Protein AF-A0A2V9KPF5-F1 (afdb_monomer)

Radius of gyration: 24.23 Å; Cα contacts (8 Å, |Δi|>4): 204; chains: 1; bounding box: 80×61×38 Å

Sequence (164 aa):
MKRPKRDPVREYRIHNEAIVDANGPEEQVMGWYYYLDDKIRFPFQAQCIAANVVSPLKKGETVEVQPMAPEDACSADVLVMIRWQSRTMAVLLSQLAGVNVDESTAEAIADWHYWVAQGHSLTHRRVRTLITQACRKLTDKPGIVQAQRARRGENAVPSGELHR

Secondary structure (DSSP, 8-state):
-PPPPP-HHHHHHIIIIISTT--SHHHHHHHHHHHHHHHS-SSEEEEE-S--TT--PPTT-EEEEEEEPPGGG-SSS-EEEEEETTEEEEEEGGGEEEES--HHHHHHHHHHHHHHHHT-SHHHHHHHHHHHHHHHHHHT-HHHHHHHHHHTT-----------

Solvent-accessible surface area (backbone atoms only — not comparable to full-atom values): 9444 Å² total; per-residue (Å²): 130,81,62,70,80,87,50,70,68,58,52,50,47,42,48,72,61,24,32,56,90,43,88,45,72,61,46,32,39,51,27,42,47,54,40,42,60,73,45,42,70,70,68,40,44,26,32,25,75,44,67,45,97,90,40,94,59,48,60,72,43,72,40,46,34,44,59,68,36,62,68,85,77,30,64,50,52,62,36,27,24,27,58,52,94,96,41,77,48,71,38,59,49,82,29,50,40,76,48,94,60,55,71,56,31,50,49,48,54,50,51,50,44,49,44,46,51,71,53,70,38,47,70,59,44,55,56,52,51,52,51,50,51,49,52,49,57,55,58,67,33,70,73,51,49,51,54,52,42,61,74,67,61,76,80,70,74,85,80,73,89,88,90,132

Foldseek 3Di:
DPQDDDDVVLVVCCDVQQQDPPPDLQSSLVSLLVSLQVQADPFFKKAFCDDDPVDPDDHGDIWTWGGWDDPVVSRQATWTWTCDPNDIDIDGLLRIATDPGDPSNNSSSVSSVNCVSNVSGRVSVVVVVVVVVVVVVVCPDPVNVVVVCVVVVVPDDPDDDDDD

Structure (mmCIF, N/CA/C/O backbone):
data_AF-A0A2V9KPF5-F1
#
_entry.id   AF-A0A2V9KPF5-F1
#
loop_
_atom_site.group_PDB
_atom_site.id
_atom_site.type_symbol
_atom_site.label_atom_id
_atom_site.label_alt_id
_atom_site.label_comp_id
_atom_site.label_asym_id
_atom_site.label_entity_id
_atom_site.label_seq_id
_atom_site.pdbx_PDB_ins_code
_atom_site.Cartn_x
_atom_site.Cartn_y
_atom_site.Cartn_z
_atom_site.occupancy
_atom_site.B_iso_or_equiv
_atom_site.auth_seq_id
_atom_site.auth_comp_id
_atom_site.auth_asym_id
_atom_site.auth_atom_id
_atom_site.pdbx_PDB_model_num
ATOM 1 N N . MET A 1 1 ? 6.202 -17.574 -0.623 1.00 56.47 1 MET A N 1
ATOM 2 C CA . MET A 1 1 ? 5.327 -17.825 -1.790 1.00 56.47 1 MET A CA 1
ATOM 3 C C . MET A 1 1 ? 6.166 -17.830 -3.059 1.00 56.47 1 MET A C 1
ATOM 5 O O . MET A 1 1 ? 7.216 -17.194 -3.075 1.00 56.47 1 MET A O 1
ATOM 9 N N . LYS A 1 2 ? 5.757 -18.581 -4.089 1.00 73.25 2 LYS A N 1
ATOM 10 C CA . LYS A 1 2 ? 6.415 -18.553 -5.404 1.00 73.25 2 LYS A CA 1
ATOM 11 C C . LYS A 1 2 ? 6.152 -17.186 -6.040 1.00 73.25 2 LYS A C 1
ATOM 13 O O . LYS A 1 2 ? 5.018 -16.719 -5.986 1.00 73.25 2 LYS A O 1
ATOM 18 N N . ARG A 1 3 ? 7.184 -16.552 -6.605 1.00 83.44 3 ARG A N 1
ATOM 19 C CA . ARG A 1 3 ? 7.017 -15.275 -7.315 1.00 83.44 3 ARG A CA 1
ATOM 20 C C . ARG A 1 3 ? 6.014 -15.454 -8.460 1.00 83.44 3 ARG A C 1
ATOM 22 O O . ARG A 1 3 ? 6.135 -16.452 -9.184 1.00 83.44 3 ARG A O 1
ATOM 29 N N . PRO A 1 4 ? 5.043 -14.542 -8.620 1.00 87.62 4 PRO A N 1
ATOM 30 C CA . PRO A 1 4 ? 4.128 -14.600 -9.746 1.00 87.62 4 PRO A CA 1
ATOM 31 C C . PRO A 1 4 ? 4.895 -14.413 -11.062 1.00 87.62 4 PRO A C 1
ATOM 33 O O . PRO A 1 4 ? 5.996 -13.853 -11.092 1.00 87.62 4 PRO A O 1
ATOM 36 N N . LYS A 1 5 ? 4.323 -14.919 -12.161 1.00 91.88 5 LYS A N 1
ATOM 37 C CA . LYS A 1 5 ? 4.849 -14.631 -13.501 1.00 91.88 5 LYS A CA 1
ATOM 38 C C . LYS A 1 5 ? 4.776 -13.124 -13.745 1.00 91.88 5 LYS A C 1
ATOM 40 O O . LYS A 1 5 ? 3.886 -12.464 -13.216 1.00 91.88 5 LYS A O 1
ATOM 45 N N . ARG A 1 6 ? 5.718 -12.607 -14.534 1.00 92.31 6 ARG A N 1
ATOM 46 C CA . ARG A 1 6 ? 5.719 -11.191 -14.890 1.00 92.31 6 ARG A CA 1
ATOM 47 C C . ARG A 1 6 ? 4.508 -10.855 -15.745 1.00 92.31 6 ARG A C 1
ATOM 49 O O . ARG A 1 6 ? 4.217 -11.586 -16.691 1.00 92.31 6 ARG A O 1
ATOM 56 N N . ASP A 1 7 ? 3.846 -9.763 -15.396 1.00 93.88 7 ASP A N 1
ATOM 57 C CA . ASP A 1 7 ? 2.715 -9.209 -16.131 1.00 93.88 7 ASP A CA 1
ATOM 58 C C . ASP A 1 7 ? 3.182 -7.918 -16.823 1.00 93.88 7 ASP A C 1
ATOM 60 O O . ASP A 1 7 ? 3.422 -6.925 -16.137 1.00 93.88 7 ASP A O 1
ATOM 64 N N . PRO A 1 8 ? 3.364 -7.914 -18.157 1.00 94.69 8 PRO A N 1
ATOM 65 C CA . PRO A 1 8 ? 3.944 -6.773 -18.858 1.00 94.69 8 PRO A CA 1
ATOM 66 C C . PRO A 1 8 ? 3.090 -5.505 -18.745 1.00 94.69 8 PRO A C 1
ATOM 68 O O . PRO A 1 8 ? 3.651 -4.414 -18.762 1.00 94.69 8 PRO A O 1
ATOM 71 N N . VAL A 1 9 ? 1.766 -5.631 -18.596 1.00 95.12 9 VAL A N 1
ATOM 72 C CA . VAL A 1 9 ? 0.867 -4.475 -18.459 1.00 95.12 9 VAL A CA 1
ATOM 73 C C . VAL A 1 9 ? 1.085 -3.808 -17.104 1.00 95.12 9 VAL A C 1
ATOM 75 O O . VAL A 1 9 ? 1.262 -2.593 -17.032 1.00 95.12 9 VAL A O 1
ATOM 78 N N . ARG A 1 10 ? 1.156 -4.609 -16.034 1.00 95.50 10 ARG A N 1
ATOM 79 C CA . ARG A 1 10 ? 1.439 -4.100 -14.683 1.00 95.50 10 ARG A CA 1
ATOM 80 C C . ARG A 1 10 ? 2.841 -3.530 -14.571 1.00 95.50 10 ARG A C 1
ATOM 82 O O . ARG A 1 10 ? 3.006 -2.462 -14.006 1.00 95.50 10 ARG A O 1
ATOM 89 N N . GLU A 1 11 ? 3.841 -4.218 -15.113 1.00 95.00 11 GLU A N 1
ATOM 90 C CA . GLU A 1 11 ? 5.232 -3.746 -15.093 1.00 95.00 11 GLU A CA 1
ATOM 91 C C . GLU A 1 11 ? 5.369 -2.405 -15.822 1.00 95.00 11 GLU A C 1
ATOM 93 O O . GLU A 1 11 ? 6.018 -1.495 -15.310 1.00 95.00 11 GLU A O 1
ATOM 98 N N . TYR A 1 12 ? 4.714 -2.255 -16.980 1.00 95.31 12 TYR A N 1
ATOM 99 C CA . TYR A 1 12 ? 4.688 -0.990 -17.708 1.00 95.31 12 TYR A CA 1
ATOM 100 C C . TYR A 1 12 ? 4.037 0.120 -16.881 1.00 95.31 12 TYR A C 1
ATOM 102 O O . TYR A 1 12 ? 4.629 1.186 -16.729 1.00 95.31 12 TYR A O 1
ATOM 110 N N . ARG A 1 13 ? 2.854 -0.130 -16.309 1.00 96.56 13 ARG A N 1
ATOM 111 C CA . ARG A 1 13 ? 2.157 0.857 -15.480 1.00 96.56 13 ARG A CA 1
ATOM 112 C C . ARG A 1 13 ? 2.966 1.239 -14.243 1.00 96.56 13 ARG A C 1
ATOM 114 O O . ARG A 1 13 ? 3.177 2.415 -13.992 1.00 96.56 13 ARG A O 1
ATOM 121 N N . ILE A 1 14 ? 3.492 0.262 -13.509 1.00 95.31 14 ILE A N 1
ATOM 122 C CA . ILE A 1 14 ? 4.323 0.508 -12.325 1.00 95.31 14 ILE A CA 1
ATOM 123 C C . ILE A 1 14 ? 5.537 1.361 -12.698 1.00 95.31 14 ILE A C 1
ATOM 125 O O . ILE A 1 14 ? 5.821 2.341 -12.018 1.00 95.31 14 ILE A O 1
ATOM 129 N N . HIS A 1 15 ? 6.235 1.033 -13.786 1.00 94.38 15 HIS A N 1
ATOM 130 C CA . HIS A 1 15 ? 7.433 1.767 -14.186 1.00 94.38 15 HIS A CA 1
ATOM 131 C C . HIS A 1 15 ? 7.148 3.211 -14.621 1.00 94.38 15 HIS A C 1
ATOM 133 O O . HIS A 1 15 ? 7.924 4.099 -14.288 1.00 94.38 15 HIS A O 1
ATOM 139 N N . ASN A 1 16 ? 6.044 3.436 -15.340 1.00 94.94 16 ASN A N 1
ATOM 140 C CA . ASN A 1 16 ? 5.713 4.739 -15.925 1.00 94.94 16 ASN A CA 1
ATOM 141 C C . ASN A 1 16 ? 4.749 5.586 -15.083 1.00 94.94 16 ASN A C 1
ATOM 143 O O . ASN A 1 16 ? 4.530 6.742 -15.427 1.00 94.94 16 ASN A O 1
ATOM 147 N N . GLU A 1 17 ? 4.182 5.043 -14.004 1.00 95.69 17 GLU A N 1
ATOM 148 C CA . GLU A 1 17 ? 3.282 5.785 -13.109 1.00 95.69 17 GLU A CA 1
ATOM 149 C C . GLU A 1 17 ? 3.736 5.736 -11.645 1.00 95.69 17 GLU A C 1
ATOM 151 O O . GLU A 1 17 ? 3.730 6.765 -10.980 1.00 95.69 17 GLU A O 1
ATOM 156 N N . ALA A 1 18 ? 4.153 4.573 -11.129 1.00 94.31 18 ALA A N 1
ATOM 157 C CA . ALA A 1 18 ? 4.431 4.411 -9.699 1.00 94.31 18 ALA A CA 1
ATOM 158 C C . ALA A 1 18 ? 5.887 4.684 -9.300 1.00 94.31 18 ALA A C 1
ATOM 160 O O . ALA A 1 18 ? 6.139 5.143 -8.197 1.00 94.31 18 ALA A O 1
ATOM 161 N N . ILE A 1 19 ? 6.865 4.384 -10.154 1.00 93.81 19 ILE A N 1
ATOM 162 C CA . ILE A 1 19 ? 8.297 4.556 -9.835 1.00 93.81 19 ILE A CA 1
ATOM 163 C C . ILE A 1 19 ? 9.034 5.369 -10.903 1.00 93.81 19 ILE A C 1
ATOM 165 O O . ILE A 1 19 ? 10.199 5.096 -11.206 1.00 93.81 19 ILE A O 1
ATOM 169 N N . VAL A 1 20 ? 8.335 6.346 -11.483 1.00 92.12 20 VAL A N 1
ATOM 170 C CA . VAL A 1 20 ? 8.873 7.243 -12.512 1.00 92.12 20 VAL A CA 1
ATOM 171 C C . VAL A 1 20 ? 10.123 7.932 -11.982 1.00 92.12 20 VAL A C 1
ATOM 173 O O . VAL A 1 20 ? 10.110 8.478 -10.882 1.00 92.12 20 VAL A O 1
ATOM 176 N N . ASP A 1 21 ? 11.210 7.851 -12.748 1.00 89.75 21 ASP A N 1
ATOM 177 C CA . ASP A 1 21 ? 12.506 8.474 -12.453 1.00 89.75 21 ASP A CA 1
ATOM 178 C C . ASP A 1 21 ? 13.147 8.099 -11.100 1.00 89.75 21 ASP A C 1
ATOM 180 O O . ASP A 1 21 ? 14.106 8.737 -10.667 1.00 89.75 21 ASP A O 1
ATOM 184 N N . ALA A 1 22 ? 12.682 7.028 -10.446 1.00 90.44 22 ALA A N 1
ATOM 185 C CA . ALA A 1 22 ? 13.241 6.580 -9.176 1.00 90.44 22 ALA A CA 1
ATOM 186 C C . ALA A 1 22 ? 14.615 5.902 -9.361 1.00 90.44 22 ALA A C 1
ATOM 188 O O . ALA A 1 22 ? 14.730 4.788 -9.882 1.00 90.44 22 ALA A O 1
ATOM 189 N N . ASN A 1 23 ? 15.665 6.537 -8.845 1.00 87.56 23 ASN A N 1
ATOM 190 C CA . ASN A 1 23 ? 17.069 6.131 -8.943 1.00 87.56 23 ASN A CA 1
ATOM 191 C C . ASN A 1 23 ? 17.491 5.126 -7.862 1.00 87.56 23 ASN A C 1
ATOM 193 O O . ASN A 1 23 ? 18.567 4.527 -7.941 1.00 87.56 23 ASN A O 1
ATOM 197 N N . GLY A 1 24 ? 16.658 4.909 -6.842 1.00 86.44 24 GLY A N 1
ATOM 198 C CA . GLY A 1 24 ? 16.989 4.032 -5.727 1.00 86.44 24 GLY A CA 1
ATOM 199 C C . GLY A 1 24 ? 15.778 3.535 -4.942 1.00 86.44 24 GLY A C 1
ATOM 200 O O . GLY A 1 24 ? 14.652 3.953 -5.192 1.00 86.44 24 GLY A O 1
ATOM 201 N N . PRO A 1 25 ? 15.984 2.617 -3.982 1.00 84.5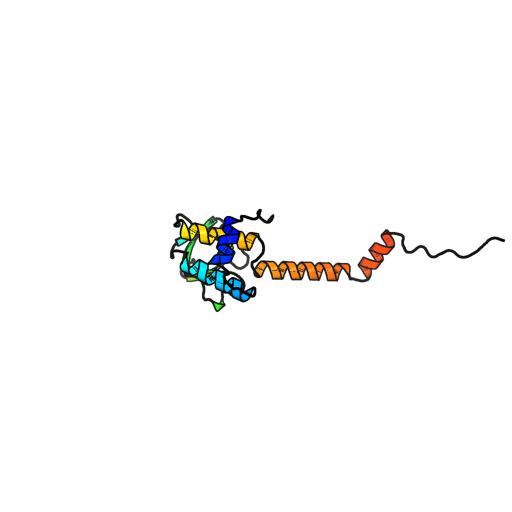6 25 PRO A N 1
ATOM 202 C CA . PRO A 1 25 ? 14.887 2.030 -3.220 1.00 84.56 25 PRO A CA 1
ATOM 203 C C . PRO A 1 25 ? 14.083 3.035 -2.390 1.00 84.56 25 PRO A C 1
ATOM 205 O O . PRO A 1 25 ? 12.887 2.838 -2.231 1.00 84.56 25 PRO A O 1
ATOM 208 N N . GLU A 1 26 ? 14.721 4.084 -1.871 1.00 83.81 26 GLU A N 1
ATOM 209 C CA . GLU A 1 26 ? 14.046 5.142 -1.105 1.00 83.81 26 GLU A CA 1
ATOM 210 C C . GLU A 1 26 ? 13.110 5.949 -2.014 1.00 83.81 26 GLU A C 1
ATOM 212 O O . GLU A 1 26 ? 11.917 6.047 -1.739 1.00 83.81 26 GLU A O 1
ATOM 217 N N . GLU A 1 27 ? 13.612 6.400 -3.167 1.00 89.69 27 GLU A N 1
ATOM 218 C CA . GLU A 1 27 ? 12.807 7.080 -4.191 1.00 89.69 27 GLU A CA 1
ATOM 219 C C . GLU A 1 27 ? 11.684 6.184 -4.737 1.00 89.69 27 GLU A C 1
ATOM 221 O O . GLU A 1 27 ? 10.579 6.658 -4.975 1.00 89.69 27 GLU A O 1
ATOM 226 N N . GLN A 1 28 ? 11.917 4.871 -4.874 1.00 91.94 28 GLN A N 1
ATOM 227 C CA . GLN A 1 28 ? 10.867 3.926 -5.274 1.00 91.94 28 GLN A CA 1
ATOM 228 C C . GLN A 1 28 ? 9.737 3.871 -4.249 1.00 91.94 28 GLN A C 1
ATOM 230 O O . GLN A 1 28 ? 8.574 3.831 -4.639 1.00 91.94 28 GLN A O 1
ATOM 235 N N . VAL A 1 29 ? 10.054 3.842 -2.951 1.00 89.50 29 VAL A N 1
ATOM 236 C CA . VAL A 1 29 ? 9.022 3.838 -1.906 1.00 89.50 29 VAL A CA 1
ATOM 237 C C . VAL A 1 29 ? 8.228 5.144 -1.938 1.00 89.50 29 VAL A C 1
ATOM 239 O O . VAL A 1 29 ? 7.005 5.097 -1.829 1.00 89.50 29 VAL A O 1
ATOM 242 N N . MET A 1 30 ? 8.891 6.275 -2.188 1.00 90.69 30 MET A N 1
ATOM 243 C CA . MET A 1 30 ? 8.221 7.566 -2.335 1.00 90.69 30 MET A CA 1
ATOM 244 C C . MET A 1 30 ? 7.324 7.652 -3.568 1.00 90.69 30 MET A C 1
ATOM 246 O O . MET A 1 30 ? 6.192 8.119 -3.468 1.00 90.69 30 MET A O 1
ATOM 250 N N . GLY A 1 31 ? 7.772 7.133 -4.710 1.00 94.44 31 GLY A N 1
ATOM 251 C CA . GLY A 1 31 ? 6.923 7.0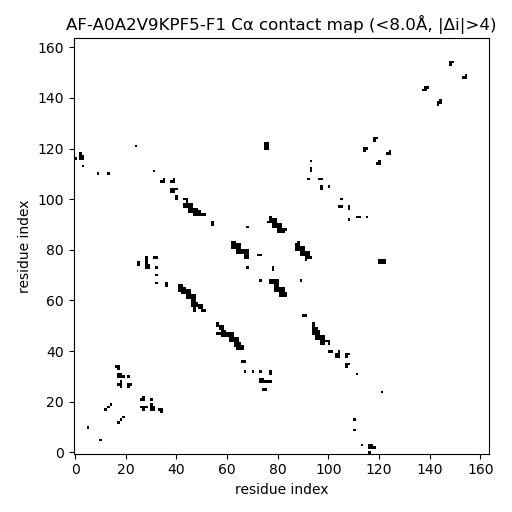20 -5.895 1.00 94.44 31 GLY A CA 1
ATOM 252 C C . GLY A 1 31 ? 5.672 6.179 -5.617 1.00 94.44 31 GLY A C 1
ATOM 253 O O . GLY A 1 31 ? 4.553 6.604 -5.907 1.00 94.44 31 GLY A O 1
ATOM 254 N N . TRP A 1 32 ? 5.841 5.025 -4.958 1.00 95.50 32 TRP A N 1
ATOM 255 C CA . TRP A 1 32 ? 4.716 4.187 -4.539 1.00 95.50 32 TRP A CA 1
ATOM 256 C C . TRP A 1 32 ? 3.765 4.907 -3.589 1.00 95.50 32 TRP A C 1
ATOM 258 O O . TRP A 1 32 ? 2.554 4.758 -3.735 1.00 95.50 32 TRP A O 1
ATOM 268 N N . TYR A 1 33 ? 4.297 5.668 -2.631 1.00 94.94 33 TYR A N 1
ATOM 269 C CA . TYR A 1 33 ? 3.494 6.442 -1.693 1.00 94.94 33 TYR A CA 1
ATOM 270 C C . TYR A 1 33 ? 2.558 7.394 -2.442 1.00 94.94 33 TYR A C 1
ATOM 272 O O . TYR A 1 33 ? 1.345 7.305 -2.269 1.00 94.94 33 TYR A O 1
ATOM 280 N N . TYR A 1 34 ? 3.097 8.236 -3.329 1.00 95.12 34 TYR A N 1
ATOM 281 C CA . TYR A 1 34 ? 2.289 9.218 -4.056 1.00 95.12 34 TYR A CA 1
ATOM 282 C C . TYR A 1 34 ? 1.341 8.576 -5.075 1.00 95.12 34 TYR A C 1
ATOM 284 O O . TYR A 1 34 ? 0.194 8.997 -5.181 1.00 95.12 34 TYR A O 1
ATOM 292 N N . TYR A 1 35 ? 1.769 7.518 -5.770 1.00 96.62 35 TYR A N 1
ATOM 293 C CA . TYR A 1 35 ? 0.900 6.758 -6.675 1.00 96.62 35 TYR A CA 1
ATOM 294 C C . TYR A 1 35 ? -0.329 6.186 -5.960 1.00 96.62 35 TYR A C 1
ATOM 296 O O . TYR A 1 35 ? -1.443 6.241 -6.478 1.00 96.62 35 TYR A O 1
ATOM 304 N N . LEU A 1 36 ? -0.129 5.619 -4.767 1.00 97.12 36 LEU A N 1
ATOM 305 C CA . LEU A 1 36 ? -1.209 5.026 -3.983 1.00 97.12 36 LEU A CA 1
ATOM 306 C C . LEU A 1 36 ? -2.101 6.097 -3.352 1.00 97.12 36 LEU A C 1
ATOM 308 O O . LEU A 1 36 ? -3.316 5.931 -3.380 1.00 97.12 36 LEU A O 1
ATOM 312 N N . ASP A 1 37 ? -1.524 7.179 -2.827 1.00 96.19 37 ASP A N 1
ATOM 313 C CA . ASP A 1 37 ? -2.285 8.282 -2.228 1.00 96.19 37 ASP A CA 1
ATOM 314 C C . ASP A 1 37 ? -3.204 8.973 -3.250 1.00 96.19 37 ASP A C 1
ATOM 316 O O . ASP A 1 37 ? -4.350 9.286 -2.935 1.00 96.19 37 ASP A O 1
ATOM 320 N N . ASP A 1 38 ? -2.741 9.133 -4.495 1.00 96.94 38 ASP A N 1
ATOM 321 C CA . ASP A 1 38 ? -3.529 9.735 -5.578 1.00 96.94 38 ASP A CA 1
ATOM 322 C C . ASP A 1 38 ? -4.623 8.792 -6.115 1.00 96.94 38 ASP A C 1
ATOM 324 O O . ASP A 1 38 ? -5.769 9.203 -6.330 1.00 96.94 38 ASP A O 1
ATOM 328 N N . LYS A 1 39 ? -4.307 7.500 -6.311 1.00 97.06 39 LYS A N 1
ATOM 329 C CA . LYS A 1 39 ? -5.249 6.542 -6.918 1.00 97.06 39 LYS A CA 1
ATOM 330 C C . LYS A 1 39 ? -6.277 5.954 -5.959 1.00 97.06 39 LYS A C 1
ATOM 332 O O . LYS A 1 39 ? -7.349 5.550 -6.423 1.00 97.06 39 LYS A O 1
ATOM 337 N N . ILE A 1 40 ? -5.957 5.829 -4.670 1.00 97.88 40 ILE A N 1
ATOM 338 C CA . ILE A 1 40 ? -6.845 5.197 -3.690 1.00 97.88 40 ILE A CA 1
ATOM 339 C C . ILE A 1 40 ? -7.897 6.196 -3.210 1.00 97.88 40 ILE A C 1
ATOM 341 O O . ILE A 1 40 ? -7.604 7.285 -2.724 1.00 97.88 40 ILE A O 1
ATOM 345 N N . ARG A 1 41 ? -9.165 5.787 -3.272 1.00 98.00 41 ARG A N 1
ATOM 346 C CA . ARG A 1 41 ? -10.274 6.543 -2.690 1.00 98.00 41 ARG A CA 1
ATOM 347 C C . ARG A 1 41 ? -10.453 6.173 -1.222 1.00 98.00 41 ARG A C 1
ATOM 349 O O . ARG A 1 41 ? -10.911 5.083 -0.890 1.00 98.00 41 ARG A O 1
ATOM 356 N N . PHE A 1 42 ? -10.115 7.111 -0.343 1.00 96.75 42 PHE A N 1
ATOM 357 C CA . PHE A 1 42 ? -10.337 6.991 1.097 1.00 96.75 42 PHE A CA 1
ATOM 358 C C . PHE A 1 42 ? -11.626 7.702 1.555 1.00 96.75 42 PHE A C 1
ATOM 360 O O . PHE A 1 42 ? -12.013 8.712 0.961 1.00 96.75 42 PHE A O 1
ATOM 367 N N . PRO A 1 43 ? -12.242 7.254 2.667 1.00 97.44 43 PRO A N 1
ATOM 368 C CA . PRO A 1 43 ? -11.991 5.982 3.348 1.00 97.44 43 PRO A CA 1
ATOM 369 C C . PRO A 1 43 ? -12.623 4.801 2.594 1.00 97.44 43 PRO A C 1
ATOM 371 O O . PRO A 1 43 ? -13.589 4.976 1.853 1.00 97.44 43 PRO A O 1
ATOM 374 N N . PHE A 1 44 ? -12.123 3.586 2.825 1.00 97.94 44 PHE A N 1
ATOM 375 C CA . PHE A 1 44 ? -12.718 2.367 2.264 1.00 97.94 44 PHE A CA 1
ATOM 376 C C . PHE A 1 44 ? -12.659 1.183 3.235 1.00 97.94 44 PHE A C 1
ATOM 378 O O . PHE A 1 44 ? -11.870 1.166 4.178 1.00 97.94 44 PHE A O 1
ATOM 385 N N . GLN A 1 45 ? -13.505 0.175 3.018 1.00 98.06 45 GLN A N 1
ATOM 386 C CA . GLN A 1 45 ? -13.482 -1.057 3.810 1.00 98.06 45 GLN A CA 1
ATOM 387 C C . GLN A 1 45 ? -12.447 -2.031 3.255 1.00 98.06 45 GLN A C 1
ATOM 389 O O . GLN A 1 45 ? -12.376 -2.242 2.046 1.00 98.06 45 GLN A O 1
ATOM 394 N N . ALA A 1 46 ? -11.678 -2.673 4.130 1.00 98.06 46 ALA A N 1
ATOM 395 C CA . ALA A 1 46 ? -10.717 -3.692 3.736 1.00 98.06 46 ALA A CA 1
ATOM 396 C C . ALA A 1 46 ? -10.768 -4.913 4.650 1.00 98.06 46 ALA A C 1
ATOM 398 O O . ALA A 1 46 ? -11.030 -4.809 5.846 1.00 98.06 46 ALA A O 1
ATOM 399 N N . GLN A 1 47 ? -10.454 -6.077 4.089 1.00 98.06 47 GLN A N 1
ATOM 400 C CA . GLN A 1 47 ? -10.265 -7.312 4.832 1.00 98.06 47 GLN A CA 1
ATOM 401 C C . GLN A 1 47 ? -8.774 -7.629 4.967 1.00 98.06 47 GLN A C 1
ATOM 403 O O . GLN A 1 47 ? -8.022 -7.588 3.993 1.00 98.06 47 GLN A O 1
ATOM 408 N N . CYS A 1 48 ? -8.345 -8.007 6.168 1.00 97.62 48 CYS A N 1
ATOM 409 C CA . CYS A 1 48 ? -7.006 -8.526 6.405 1.00 97.62 48 CYS A CA 1
ATOM 410 C C . CYS A 1 48 ? -6.857 -9.917 5.764 1.00 97.62 48 CYS A C 1
ATOM 412 O O . CYS A 1 48 ? -7.500 -10.882 6.178 1.00 97.62 48 CYS A O 1
ATOM 414 N N . ILE A 1 49 ? -5.999 -10.051 4.755 1.00 96.56 49 ILE A N 1
ATOM 415 C CA . ILE A 1 49 ? -5.783 -11.303 4.008 1.00 96.56 49 ILE A CA 1
ATOM 416 C C . ILE A 1 49 ? -4.566 -12.098 4.494 1.00 96.56 49 ILE A C 1
ATOM 418 O O . ILE A 1 49 ? -4.455 -13.299 4.217 1.00 96.56 49 ILE A O 1
ATOM 422 N N . ALA A 1 50 ? -3.673 -11.463 5.252 1.00 92.69 50 ALA A N 1
ATOM 423 C CA . ALA A 1 50 ? -2.470 -12.078 5.797 1.00 92.69 50 ALA A CA 1
ATOM 424 C C . ALA A 1 50 ? -2.164 -11.511 7.185 1.00 92.69 50 ALA A C 1
ATOM 426 O O . ALA A 1 50 ? -2.164 -10.305 7.371 1.00 92.69 50 ALA A O 1
ATOM 427 N N . ALA A 1 51 ? -1.865 -12.373 8.156 1.00 90.69 51 ALA A N 1
ATOM 428 C CA . ALA A 1 51 ? -1.378 -11.904 9.448 1.00 90.69 51 ALA A CA 1
ATOM 429 C C . ALA A 1 51 ? 0.068 -11.400 9.315 1.00 90.69 51 ALA A C 1
ATOM 431 O O . ALA A 1 51 ? 0.884 -12.023 8.628 1.00 90.69 51 ALA A O 1
ATOM 432 N N . ASN A 1 52 ? 0.396 -10.321 10.021 1.00 89.75 52 ASN A N 1
ATOM 433 C CA . ASN A 1 52 ? 1.753 -9.802 10.126 1.00 89.75 52 ASN A CA 1
ATOM 434 C C . ASN A 1 52 ? 2.113 -9.600 11.601 1.00 89.75 52 ASN A C 1
ATOM 436 O O . ASN A 1 52 ? 1.317 -9.072 12.363 1.00 89.75 52 ASN A O 1
ATOM 440 N N . VAL A 1 53 ? 3.323 -9.992 12.002 1.00 87.25 53 VAL A N 1
ATOM 441 C CA . VAL A 1 53 ? 3.788 -9.901 13.397 1.00 87.25 53 VAL A CA 1
ATOM 442 C C . VAL A 1 53 ? 3.809 -8.473 13.948 1.00 87.25 53 VAL A C 1
ATOM 444 O O . VAL A 1 53 ? 3.714 -8.301 15.158 1.00 87.25 53 VAL A O 1
ATOM 447 N N . VAL A 1 54 ? 3.920 -7.456 13.084 1.00 85.88 54 VAL A N 1
ATOM 448 C CA . VAL A 1 54 ? 3.880 -6.040 13.496 1.00 85.88 54 VAL A CA 1
ATOM 449 C C . VAL A 1 54 ? 2.471 -5.438 13.454 1.00 85.88 54 VAL A C 1
ATOM 451 O O . VAL A 1 54 ? 2.302 -4.257 13.741 1.00 85.88 54 VAL A O 1
ATOM 454 N N . SER A 1 55 ? 1.454 -6.227 13.096 1.00 91.25 55 SER A N 1
ATOM 455 C CA . SER A 1 55 ? 0.062 -5.791 13.025 1.00 91.25 55 SER A CA 1
ATOM 456 C C . SER A 1 55 ? -0.813 -6.584 13.997 1.00 91.25 55 SER A C 1
ATOM 458 O O . SER A 1 55 ? -0.667 -7.800 14.099 1.00 91.25 55 SER A O 1
ATOM 460 N N . PRO A 1 56 ? -1.763 -5.938 14.697 1.00 90.88 56 PRO A N 1
ATOM 461 C CA . PRO A 1 56 ? -2.684 -6.656 15.573 1.00 90.88 56 PRO A CA 1
ATOM 462 C C . PRO A 1 56 ? -3.813 -7.371 14.814 1.00 90.88 56 PRO A C 1
ATOM 464 O O . PRO A 1 56 ? -4.571 -8.116 15.435 1.00 90.88 56 PRO A O 1
ATOM 467 N N . LEU A 1 57 ? -3.955 -7.130 13.504 1.00 95.38 57 LEU A N 1
ATOM 468 C CA . LEU A 1 57 ? -5.068 -7.650 12.718 1.00 95.38 57 LEU A CA 1
ATOM 469 C C . LEU A 1 57 ? -4.969 -9.157 12.519 1.00 95.38 57 LEU A C 1
ATOM 471 O O . LEU A 1 57 ? -3.925 -9.702 12.148 1.00 95.38 57 LEU A O 1
ATOM 475 N N . LYS A 1 58 ? -6.106 -9.830 12.680 1.00 95.25 58 LYS A N 1
ATOM 476 C CA . LYS A 1 58 ? -6.240 -11.244 12.337 1.00 95.25 58 LYS A CA 1
ATOM 477 C C . LYS A 1 58 ? -6.677 -11.390 10.888 1.00 95.25 58 LYS A C 1
ATOM 479 O O . LYS A 1 58 ? -7.471 -10.607 10.375 1.00 95.25 58 LYS A O 1
ATOM 484 N N . LYS A 1 59 ? -6.214 -12.455 10.232 1.00 96.00 59 LYS A N 1
ATOM 485 C CA . LYS A 1 59 ? -6.709 -12.813 8.900 1.00 96.00 59 LYS A CA 1
ATOM 486 C C . LYS A 1 59 ? -8.236 -12.988 8.940 1.00 96.00 59 LYS A C 1
ATOM 488 O O . LYS A 1 59 ? -8.747 -13.710 9.792 1.00 96.00 59 LYS A O 1
ATOM 493 N N . GLY A 1 60 ? -8.935 -12.348 8.009 1.00 96.50 60 GLY A N 1
ATOM 494 C CA . GLY A 1 60 ? -10.393 -12.298 7.902 1.00 96.50 60 GLY A CA 1
ATOM 495 C C . GLY A 1 60 ? -11.042 -11.089 8.586 1.00 96.50 60 GLY A C 1
ATOM 496 O O . GLY A 1 60 ? -12.196 -10.790 8.286 1.00 96.50 60 GLY A O 1
ATOM 497 N N . GLU A 1 61 ? -10.323 -10.375 9.459 1.00 96.88 61 GLU A N 1
ATOM 498 C CA . GLU A 1 61 ? -10.823 -9.177 10.145 1.00 96.88 61 GLU A CA 1
ATOM 499 C C . GLU A 1 61 ? -11.060 -8.038 9.145 1.00 96.88 61 GLU A C 1
ATOM 501 O O . GLU A 1 61 ? -10.236 -7.809 8.259 1.00 96.88 61 GLU A O 1
ATOM 506 N N . THR A 1 62 ? -12.198 -7.351 9.270 1.00 97.19 62 THR A N 1
ATOM 507 C CA . THR A 1 62 ? -12.563 -6.211 8.415 1.00 97.19 62 THR A CA 1
ATOM 508 C C . THR A 1 62 ? -12.319 -4.911 9.166 1.00 97.19 62 THR A C 1
ATOM 510 O O . THR A 1 62 ? -12.680 -4.803 10.338 1.00 97.19 62 THR A O 1
ATOM 513 N N . VAL A 1 63 ? -11.704 -3.941 8.499 1.00 97.25 63 VAL A N 1
ATOM 514 C CA . VAL A 1 63 ? -11.346 -2.637 9.060 1.00 97.25 63 VAL A CA 1
ATOM 515 C C . VAL A 1 63 ? -11.638 -1.523 8.064 1.00 97.25 63 VAL A C 1
ATOM 517 O O . VAL A 1 63 ? -11.553 -1.718 6.852 1.00 97.25 63 VAL A O 1
ATOM 520 N N . GLU A 1 64 ? -11.928 -0.336 8.589 1.00 97.69 64 GLU A N 1
ATOM 521 C CA . GLU A 1 64 ? -11.987 0.878 7.783 1.00 97.69 64 GLU A CA 1
ATOM 522 C C . GLU A 1 64 ? -10.575 1.439 7.616 1.00 97.69 64 GLU A C 1
ATOM 524 O O . GLU A 1 64 ? -9.894 1.768 8.596 1.00 97.69 64 GLU A O 1
ATOM 529 N N . VAL A 1 65 ? -10.152 1.534 6.361 1.00 98.00 65 VAL A N 1
ATOM 530 C CA . VAL A 1 65 ? -8.900 2.147 5.944 1.00 98.00 65 VAL A CA 1
ATOM 531 C C . VAL A 1 65 ? -9.118 3.646 5.779 1.00 98.00 65 VAL A C 1
ATOM 533 O O . VAL A 1 65 ? -10.022 4.101 5.079 1.00 98.00 65 VAL A O 1
ATOM 536 N N . GLN A 1 66 ? -8.269 4.398 6.457 1.00 97.06 66 GLN A N 1
ATOM 537 C CA . GLN A 1 66 ? -8.130 5.846 6.399 1.00 97.06 66 GLN A CA 1
ATOM 538 C C . GLN A 1 66 ? -6.956 6.202 5.470 1.00 97.06 66 GLN A C 1
ATOM 540 O O . GLN A 1 66 ? -6.318 5.282 4.953 1.00 97.06 66 GLN A O 1
ATOM 545 N N . PRO A 1 67 ? -6.660 7.497 5.241 1.00 97.00 67 PRO A N 1
ATOM 546 C CA . PRO A 1 67 ? -5.548 7.896 4.386 1.00 97.00 67 PRO A CA 1
ATOM 547 C C . PRO A 1 67 ? -4.210 7.247 4.754 1.00 97.00 67 PRO A C 1
ATOM 549 O O . PRO A 1 67 ? -4.042 6.619 5.810 1.00 97.00 67 PRO A O 1
ATOM 552 N N . MET A 1 68 ? -3.248 7.421 3.856 1.00 96.88 68 MET A N 1
ATOM 553 C CA . MET A 1 68 ? -1.880 6.945 4.017 1.00 96.88 68 MET A CA 1
ATOM 554 C C . MET A 1 68 ? -1.307 7.336 5.389 1.00 96.88 68 MET A C 1
ATOM 556 O O . MET A 1 68 ? -1.638 8.379 5.961 1.00 96.88 68 MET A O 1
ATOM 560 N N . ALA A 1 69 ? -0.473 6.464 5.957 1.00 96.25 69 ALA A N 1
ATOM 561 C CA . ALA A 1 69 ? 0.272 6.815 7.162 1.00 96.25 69 ALA A CA 1
ATOM 562 C C . ALA A 1 69 ? 1.257 7.958 6.852 1.00 96.25 69 ALA A C 1
ATOM 564 O O . ALA A 1 69 ? 1.627 8.115 5.694 1.00 96.25 69 ALA A O 1
ATOM 565 N N . PRO A 1 70 ? 1.721 8.724 7.856 1.00 94.12 70 PRO A N 1
ATOM 566 C CA . PRO A 1 70 ? 2.736 9.751 7.644 1.00 94.12 70 PRO A CA 1
ATOM 567 C C . PRO A 1 70 ? 3.933 9.243 6.830 1.00 94.12 70 PRO A C 1
ATOM 569 O O . PRO A 1 70 ? 4.372 8.101 6.988 1.00 94.12 70 PRO A O 1
ATOM 572 N N . GLU A 1 71 ? 4.447 10.100 5.953 1.00 90.62 71 GLU A N 1
ATOM 573 C CA . GLU A 1 71 ? 5.499 9.767 4.989 1.00 90.62 71 GLU A CA 1
ATOM 574 C C . GLU A 1 71 ? 6.754 9.176 5.657 1.00 90.62 71 GLU A C 1
ATOM 576 O O . GLU A 1 71 ? 7.311 8.185 5.187 1.00 90.62 71 GLU A O 1
ATOM 581 N N . ASP A 1 72 ? 7.146 9.708 6.816 1.00 87.75 72 ASP A N 1
ATOM 582 C CA . ASP A 1 72 ? 8.299 9.254 7.602 1.00 87.75 72 ASP A CA 1
ATOM 583 C C . ASP A 1 72 ? 8.151 7.816 8.135 1.00 87.75 72 ASP A C 1
ATOM 585 O O . ASP A 1 72 ? 9.144 7.095 8.297 1.00 87.75 72 ASP A O 1
ATOM 589 N N . ALA A 1 73 ? 6.916 7.355 8.350 1.00 87.00 73 ALA A N 1
ATOM 590 C CA . ALA A 1 73 ? 6.627 5.964 8.678 1.00 87.00 73 ALA A CA 1
ATOM 591 C C . ALA A 1 73 ? 6.786 5.037 7.456 1.00 87.00 73 ALA A C 1
ATOM 593 O O . ALA A 1 73 ? 7.115 3.858 7.619 1.00 87.00 73 ALA A O 1
ATOM 594 N N . CYS A 1 74 ? 6.611 5.558 6.239 1.00 82.56 74 CYS A N 1
ATOM 595 C CA . CYS A 1 74 ? 6.636 4.817 4.978 1.00 82.56 74 CYS A CA 1
ATOM 596 C C . CYS A 1 74 ? 8.031 4.784 4.328 1.00 82.56 74 CYS A C 1
ATOM 598 O O . CYS A 1 74 ? 8.166 5.007 3.136 1.00 82.56 74 CYS A O 1
ATOM 600 N N . SER A 1 75 ? 9.091 4.476 5.082 1.00 76.12 75 SER A N 1
ATOM 601 C CA . SER A 1 75 ? 10.474 4.461 4.552 1.00 76.12 75 SER A CA 1
ATOM 602 C C . SER A 1 75 ? 10.907 3.137 3.900 1.00 76.12 75 SER A C 1
ATOM 604 O O . SER A 1 75 ? 11.879 3.086 3.147 1.00 76.12 75 SER A O 1
ATOM 606 N N . ALA A 1 76 ? 10.220 2.031 4.201 1.00 76.38 76 ALA A N 1
ATOM 607 C CA . ALA A 1 76 ? 10.583 0.690 3.716 1.00 76.38 76 ALA A CA 1
ATOM 608 C C . ALA A 1 76 ? 9.411 -0.108 3.126 1.00 76.38 76 ALA A C 1
ATOM 610 O O . ALA A 1 76 ? 9.625 -1.095 2.409 1.00 76.38 76 ALA A O 1
ATOM 611 N N . ASP A 1 77 ? 8.192 0.302 3.459 1.00 85.38 77 ASP A N 1
ATOM 612 C CA . ASP A 1 77 ? 6.928 -0.331 3.111 1.00 85.38 77 ASP A CA 1
ATOM 613 C C . ASP A 1 77 ? 5.849 0.756 3.097 1.00 85.38 77 ASP A C 1
ATOM 615 O O . ASP A 1 77 ? 6.004 1.781 3.764 1.00 85.38 77 ASP A O 1
ATOM 619 N N . VAL A 1 78 ? 4.759 0.526 2.370 1.00 91.94 78 VAL A N 1
ATOM 620 C CA . VAL A 1 78 ? 3.631 1.459 2.353 1.00 91.94 78 VAL A CA 1
ATOM 621 C C . VAL A 1 78 ? 2.655 1.086 3.461 1.00 91.94 78 VAL A C 1
ATOM 623 O O . VAL A 1 78 ? 2.145 -0.042 3.518 1.00 91.94 78 VAL A O 1
ATOM 626 N N . LEU A 1 79 ? 2.390 2.049 4.341 1.00 95.12 79 LEU A N 1
ATOM 627 C CA . LEU A 1 79 ? 1.451 1.908 5.442 1.00 95.12 79 LEU A CA 1
ATOM 628 C C . LEU A 1 79 ? 0.230 2.798 5.225 1.00 95.12 79 LEU A C 1
ATOM 630 O O . LEU A 1 79 ? 0.329 3.919 4.736 1.00 95.12 79 LEU A O 1
ATOM 634 N N . VAL A 1 80 ? -0.920 2.298 5.656 1.00 96.94 80 VAL A N 1
ATOM 635 C CA . VAL A 1 80 ? -2.175 3.050 5.705 1.00 96.94 80 VAL A CA 1
ATOM 636 C C . VAL A 1 80 ? -2.662 3.129 7.139 1.00 96.94 80 VAL A C 1
ATOM 638 O O . VAL A 1 80 ? -2.409 2.227 7.948 1.00 96.94 80 VAL A O 1
ATOM 641 N N . MET A 1 81 ? -3.366 4.206 7.462 1.00 97.62 81 MET A N 1
ATOM 642 C CA . MET A 1 81 ? -4.035 4.330 8.746 1.00 97.62 81 MET A CA 1
ATOM 643 C C . MET A 1 81 ? -5.314 3.489 8.734 1.00 97.62 81 MET A C 1
ATOM 645 O O . MET A 1 81 ? -6.015 3.410 7.731 1.00 97.62 81 MET A O 1
ATOM 649 N N . ILE A 1 82 ? -5.647 2.853 9.852 1.00 97.31 82 ILE A N 1
ATOM 650 C CA . ILE A 1 82 ? -6.918 2.145 10.038 1.00 97.31 82 ILE A CA 1
ATOM 651 C C . ILE A 1 82 ? -7.586 2.585 11.327 1.00 97.31 82 ILE A C 1
ATOM 653 O O . ILE A 1 82 ? -6.908 2.888 12.314 1.00 97.31 82 ILE A O 1
ATOM 657 N N . ARG A 1 83 ? -8.919 2.541 11.353 1.00 95.56 83 ARG A N 1
ATOM 658 C CA . ARG A 1 83 ? -9.678 2.655 12.599 1.00 95.56 83 ARG A CA 1
ATOM 659 C C . ARG A 1 83 ? -9.787 1.278 13.250 1.00 95.56 83 ARG A C 1
ATOM 661 O O . ARG A 1 83 ? -10.417 0.373 12.710 1.00 95.56 83 ARG A O 1
ATOM 668 N N . TRP A 1 84 ? -9.188 1.120 14.426 1.00 94.19 84 TRP A N 1
ATOM 669 C CA . TRP A 1 84 ? -9.144 -0.152 15.145 1.00 94.19 84 TRP A CA 1
ATOM 670 C C . TRP A 1 84 ? -9.280 0.064 16.653 1.00 94.19 84 TRP A C 1
ATOM 672 O O . TRP A 1 84 ? -8.514 0.821 17.245 1.00 94.19 84 TRP A O 1
ATOM 682 N N . GLN A 1 85 ? -10.267 -0.584 17.282 1.00 89.62 85 GLN A N 1
ATOM 683 C CA . GLN A 1 85 ? -10.570 -0.467 18.722 1.00 89.62 85 GLN A CA 1
ATOM 684 C C . GLN A 1 85 ? -10.584 0.988 19.241 1.00 89.62 85 GLN A C 1
ATOM 686 O O . GLN A 1 85 ? -9.898 1.334 20.199 1.00 89.62 85 GLN A O 1
ATOM 691 N N . SER A 1 86 ? -11.359 1.857 18.582 1.00 90.25 86 SER A N 1
ATOM 692 C CA . SER A 1 86 ? -11.539 3.278 18.944 1.00 90.25 86 SER A CA 1
ATOM 693 C C . SER A 1 86 ? -10.296 4.171 18.838 1.00 90.25 86 SER A C 1
ATOM 695 O O . SER A 1 86 ? -10.354 5.333 19.235 1.00 90.25 86 SER A O 1
ATOM 697 N N . ARG A 1 87 ? -9.199 3.678 18.260 1.00 92.69 87 ARG A N 1
ATOM 698 C CA . ARG A 1 87 ? -8.009 4.471 17.924 1.00 92.69 87 ARG A CA 1
ATOM 699 C C . ARG A 1 87 ? -7.651 4.320 16.449 1.00 92.69 87 ARG A C 1
ATOM 701 O O . ARG A 1 87 ? -8.149 3.421 15.772 1.00 92.69 87 ARG A O 1
ATOM 708 N N . THR A 1 88 ? -6.765 5.184 15.972 1.00 94.31 88 THR A N 1
ATOM 709 C CA . THR A 1 88 ? -6.160 5.047 14.646 1.00 94.31 88 THR A CA 1
ATOM 710 C C . THR A 1 88 ? -4.766 4.449 14.784 1.00 94.31 88 THR A C 1
ATOM 712 O O . THR A 1 88 ? -4.026 4.804 15.703 1.00 94.31 88 THR A O 1
ATOM 715 N N . MET A 1 89 ? -4.400 3.527 13.898 1.00 94.75 89 MET A N 1
ATOM 716 C CA . MET A 1 89 ? -3.047 2.974 13.853 1.00 94.75 89 MET A CA 1
ATOM 717 C C . MET A 1 89 ? -2.607 2.645 12.431 1.00 94.75 89 MET A C 1
ATOM 719 O O . MET A 1 89 ? -3.447 2.378 11.580 1.00 94.75 89 MET A O 1
ATOM 723 N N . ALA A 1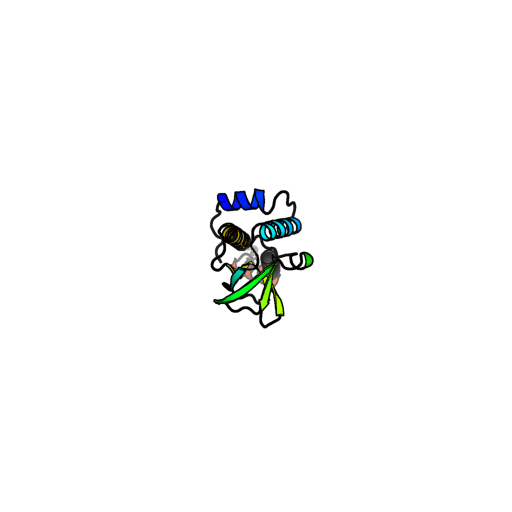 90 ? -1.297 2.644 12.195 1.00 95.44 90 ALA A N 1
ATOM 724 C CA . ALA A 1 90 ? -0.721 2.294 10.905 1.00 95.44 90 ALA A CA 1
ATOM 725 C C . ALA A 1 90 ? -0.595 0.774 10.748 1.00 95.44 90 ALA A C 1
ATOM 727 O O . ALA A 1 90 ? -0.188 0.064 11.674 1.00 95.44 90 ALA A O 1
ATOM 728 N N . VAL A 1 91 ? -0.918 0.277 9.559 1.00 95.38 91 VAL A N 1
ATOM 729 C CA . VAL A 1 91 ? -0.759 -1.126 9.176 1.00 95.38 91 VAL A CA 1
ATOM 730 C C . VAL A 1 91 ? -0.243 -1.229 7.744 1.00 95.38 91 VAL A C 1
ATOM 732 O O . VAL A 1 91 ? -0.440 -0.317 6.947 1.00 95.38 91 VAL A O 1
ATOM 735 N N . LEU A 1 92 ? 0.421 -2.337 7.400 1.00 95.19 92 LEU A N 1
ATOM 736 C CA . LEU A 1 92 ? 0.923 -2.524 6.037 1.00 95.19 92 LEU A CA 1
ATOM 737 C C . LEU A 1 92 ? -0.250 -2.652 5.059 1.00 95.19 92 LEU A C 1
ATOM 739 O O . LEU A 1 92 ? -1.159 -3.451 5.291 1.00 95.19 92 LEU A O 1
ATOM 743 N N . LEU A 1 93 ? -0.194 -1.954 3.925 1.00 95.88 93 LEU A N 1
ATOM 744 C CA . LEU A 1 93 ? -1.201 -2.117 2.870 1.00 95.88 93 LEU A CA 1
ATOM 745 C C . LEU A 1 93 ? -1.164 -3.532 2.261 1.00 95.88 93 LEU A C 1
ATOM 747 O O . LEU A 1 93 ? -2.187 -4.083 1.866 1.00 95.88 93 LEU A O 1
ATOM 751 N N . SER A 1 94 ? 0.009 -4.173 2.262 1.00 94.56 94 SER A N 1
ATOM 752 C CA . SER A 1 94 ? 0.234 -5.511 1.693 1.00 94.56 94 SER A CA 1
ATOM 753 C C . SER A 1 94 ? -0.509 -6.654 2.404 1.00 94.56 94 SER A C 1
ATOM 755 O O . SER A 1 94 ? -0.604 -7.754 1.862 1.00 94.56 94 SER A O 1
ATOM 757 N N . GLN A 1 95 ? -1.063 -6.423 3.597 1.00 95.69 95 GLN A N 1
ATOM 758 C CA . GLN A 1 95 ? -1.922 -7.400 4.283 1.00 95.69 95 GLN A CA 1
ATOM 759 C C . GLN A 1 95 ? -3.420 -7.128 4.113 1.00 95.69 95 GLN A C 1
ATOM 761 O O . GLN A 1 95 ? -4.225 -7.890 4.646 1.00 95.69 95 GLN A O 1
ATOM 766 N N . LEU A 1 96 ? -3.810 -6.079 3.387 1.00 97.44 96 LEU A N 1
ATOM 767 C CA . LEU A 1 96 ? -5.203 -5.680 3.207 1.00 97.44 96 LEU A CA 1
ATOM 768 C C . LEU A 1 96 ? -5.683 -5.957 1.777 1.00 97.44 96 LEU A C 1
ATOM 770 O O . LEU A 1 96 ? -4.951 -5.767 0.808 1.00 97.44 96 LEU A O 1
ATOM 774 N N . ALA A 1 97 ? -6.938 -6.374 1.641 1.00 97.69 97 ALA A N 1
ATOM 775 C CA . ALA A 1 97 ? -7.664 -6.399 0.375 1.00 97.69 97 ALA A CA 1
ATOM 776 C C . ALA A 1 97 ? -8.885 -5.484 0.475 1.00 97.69 97 ALA A C 1
ATOM 778 O O . ALA A 1 97 ? -9.655 -5.601 1.427 1.00 97.69 97 ALA A O 1
ATOM 779 N N . GLY A 1 98 ? -9.059 -4.582 -0.493 1.00 97.25 98 GLY A N 1
ATOM 780 C CA . GLY A 1 98 ? -10.227 -3.704 -0.550 1.00 97.25 98 GLY A CA 1
ATOM 781 C C . GLY A 1 98 ? -11.528 -4.493 -0.725 1.00 97.25 98 GLY A C 1
ATOM 782 O O . GLY A 1 98 ? -11.569 -5.498 -1.434 1.00 97.25 98 GLY A O 1
ATOM 783 N N . VAL A 1 99 ? -12.591 -4.029 -0.075 1.00 97.69 99 VAL A N 1
ATOM 784 C CA . VAL A 1 99 ? -13.948 -4.580 -0.141 1.00 97.69 99 VAL A CA 1
ATOM 785 C C . VAL A 1 99 ? -14.841 -3.556 -0.831 1.00 97.69 99 VAL A C 1
ATOM 787 O O . VAL A 1 99 ? -14.990 -2.444 -0.333 1.00 97.69 99 VAL A O 1
ATOM 790 N N . ASN A 1 100 ? -15.453 -3.939 -1.958 1.00 95.94 100 ASN A N 1
ATOM 791 C CA . ASN A 1 100 ? -16.347 -3.081 -2.754 1.00 95.94 100 ASN A CA 1
ATOM 792 C C . ASN A 1 100 ? -15.740 -1.707 -3.102 1.00 95.94 100 ASN A C 1
ATOM 794 O O . ASN A 1 100 ? -16.432 -0.691 -3.075 1.00 95.94 100 ASN A O 1
ATOM 798 N N . VAL A 1 101 ? -14.440 -1.684 -3.393 1.00 97.56 101 VAL A N 1
ATOM 799 C CA . VAL A 1 101 ? -13.722 -0.479 -3.825 1.00 97.56 101 VAL A CA 1
ATOM 800 C C . VAL A 1 101 ? -13.918 -0.236 -5.320 1.00 97.56 101 VAL A C 1
ATOM 802 O O . VAL A 1 101 ? -14.254 -1.159 -6.064 1.00 97.56 101 VAL A O 1
ATOM 805 N N . ASP A 1 102 ? -13.697 0.999 -5.763 1.00 97.94 102 ASP A N 1
ATOM 806 C CA . ASP A 1 102 ? -13.710 1.338 -7.184 1.00 97.94 102 ASP A CA 1
A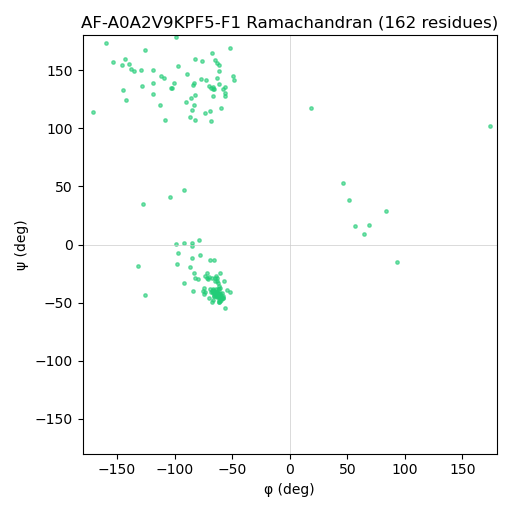TOM 807 C C . ASP A 1 102 ? -12.534 0.694 -7.945 1.00 97.94 102 ASP A C 1
ATOM 809 O O . ASP A 1 102 ? -11.562 0.214 -7.354 1.00 97.94 102 ASP A O 1
ATOM 813 N N . GLU A 1 103 ? -12.627 0.688 -9.275 1.00 97.44 103 GLU A N 1
ATOM 814 C CA . GLU A 1 103 ? -11.642 0.045 -10.152 1.00 97.44 103 GLU A CA 1
ATOM 815 C C . GLU A 1 103 ? -10.232 0.633 -10.002 1.00 97.44 103 GLU A C 1
ATOM 817 O O . GLU A 1 103 ? -9.264 -0.127 -10.003 1.00 97.44 103 GLU A O 1
ATOM 822 N N . SER A 1 104 ? -10.109 1.953 -9.808 1.00 97.31 104 SER A N 1
ATOM 823 C CA . SER A 1 104 ? -8.812 2.619 -9.625 1.00 97.31 104 SER A CA 1
ATOM 824 C C . SER A 1 104 ? -8.162 2.174 -8.317 1.00 97.31 104 SER A C 1
ATOM 826 O O . SER A 1 104 ? -7.006 1.745 -8.302 1.00 97.31 104 SER A O 1
ATOM 828 N N . THR A 1 105 ? -8.927 2.178 -7.224 1.00 98.00 105 THR A N 1
ATOM 829 C CA . THR A 1 105 ? -8.454 1.692 -5.922 1.00 98.00 105 THR A CA 1
ATOM 830 C C . THR A 1 105 ? -8.072 0.207 -5.977 1.00 98.00 105 THR A C 1
ATOM 832 O O . THR A 1 105 ? -7.023 -0.189 -5.462 1.00 98.00 105 THR A O 1
ATOM 835 N N . ALA A 1 106 ? -8.889 -0.632 -6.624 1.00 97.81 106 ALA A N 1
ATOM 836 C CA . ALA A 1 106 ? -8.601 -2.057 -6.787 1.00 97.81 106 ALA A CA 1
ATOM 837 C C . ALA A 1 106 ? -7.311 -2.298 -7.588 1.00 97.81 106 ALA A C 1
ATOM 839 O O . ALA A 1 106 ? -6.499 -3.147 -7.209 1.00 97.81 106 ALA A O 1
ATOM 840 N N . GLU A 1 107 ? -7.111 -1.552 -8.679 1.00 97.62 107 GLU A N 1
ATOM 841 C CA . GLU A 1 107 ? -5.915 -1.632 -9.515 1.00 97.62 107 GLU A CA 1
ATOM 842 C C . GLU A 1 107 ? -4.657 -1.263 -8.724 1.00 97.62 107 GLU A C 1
ATOM 844 O O . GLU A 1 107 ? -3.696 -2.037 -8.707 1.00 97.62 107 GLU A O 1
ATOM 849 N N . ALA A 1 108 ? -4.693 -0.134 -8.016 1.00 97.69 108 ALA A N 1
ATOM 850 C CA . ALA A 1 108 ? -3.565 0.370 -7.245 1.00 97.69 108 ALA A CA 1
ATOM 851 C C . ALA A 1 108 ? -3.142 -0.614 -6.136 1.00 97.69 108 ALA A C 1
ATOM 853 O O . ALA A 1 108 ? -1.961 -0.955 -6.011 1.00 97.69 108 ALA A O 1
ATOM 854 N N . ILE A 1 109 ? -4.111 -1.162 -5.390 1.00 97.25 109 ILE A N 1
ATOM 855 C CA . ILE A 1 109 ? -3.859 -2.189 -4.365 1.00 97.25 109 ILE A CA 1
ATOM 856 C C . ILE A 1 109 ? -3.296 -3.472 -4.998 1.00 97.25 109 ILE A C 1
ATOM 858 O O . ILE A 1 109 ? -2.372 -4.084 -4.455 1.00 97.25 109 ILE A O 1
ATOM 862 N N . ALA A 1 110 ? -3.819 -3.898 -6.151 1.00 96.62 110 ALA A N 1
ATOM 863 C CA . ALA A 1 110 ? -3.340 -5.096 -6.836 1.00 96.62 110 ALA A CA 1
ATOM 864 C C . ALA A 1 110 ? -1.904 -4.940 -7.366 1.00 96.62 110 ALA A C 1
ATOM 866 O O . ALA A 1 110 ? -1.117 -5.887 -7.289 1.00 96.62 110 ALA A O 1
ATOM 867 N N . ASP A 1 111 ? -1.549 -3.761 -7.873 1.00 96.75 111 ASP A N 1
ATOM 868 C CA . ASP A 1 111 ? -0.188 -3.452 -8.317 1.00 96.75 111 ASP A CA 1
ATOM 869 C C . ASP A 1 111 ? 0.796 -3.447 -7.150 1.00 96.75 111 ASP A C 1
ATOM 871 O O . ASP A 1 111 ? 1.880 -4.029 -7.255 1.00 96.75 111 ASP A O 1
ATOM 875 N N . TRP A 1 112 ? 0.393 -2.885 -6.009 1.00 95.69 112 TRP A N 1
ATOM 876 C CA . TRP A 1 112 ? 1.187 -2.949 -4.788 1.00 95.69 112 TRP A CA 1
ATOM 877 C C . TRP A 1 112 ? 1.429 -4.395 -4.334 1.00 95.69 112 TRP A C 1
ATOM 879 O O . TRP A 1 112 ? 2.571 -4.801 -4.092 1.00 95.69 112 TRP A O 1
ATOM 889 N N . HIS A 1 113 ? 0.379 -5.224 -4.293 1.00 95.00 113 HIS A N 1
ATOM 890 C CA . HIS A 1 113 ? 0.510 -6.650 -3.968 1.00 95.00 113 HIS A CA 1
ATOM 891 C C . HIS A 1 113 ? 1.443 -7.381 -4.932 1.00 95.00 113 HIS A C 1
ATOM 893 O O . HIS A 1 113 ? 2.271 -8.191 -4.504 1.00 95.00 113 HIS A O 1
ATOM 899 N N . TYR A 1 114 ? 1.342 -7.087 -6.230 1.00 94.69 114 TYR A N 1
ATOM 900 C CA . TYR A 1 114 ? 2.228 -7.639 -7.250 1.00 94.69 114 TYR A CA 1
ATOM 901 C C . TYR A 1 114 ? 3.694 -7.258 -6.992 1.00 94.69 114 TYR A C 1
ATOM 903 O O . TYR A 1 114 ? 4.563 -8.136 -6.956 1.00 94.69 114 TYR A O 1
ATOM 911 N N . TRP A 1 115 ? 3.968 -5.977 -6.743 1.00 92.75 115 TRP A N 1
ATOM 912 C CA . TRP A 1 115 ? 5.306 -5.457 -6.456 1.00 92.75 115 TRP A CA 1
ATOM 913 C C . TRP A 1 115 ? 5.948 -6.122 -5.232 1.00 92.75 115 TRP A C 1
ATOM 915 O O . TRP A 1 115 ? 7.095 -6.592 -5.277 1.00 92.75 115 TRP A O 1
ATOM 925 N N . VAL A 1 116 ? 5.181 -6.248 -4.145 1.00 90.69 116 VAL A N 1
ATOM 926 C CA . VAL A 1 116 ? 5.602 -6.951 -2.927 1.00 90.69 116 VAL A CA 1
ATOM 927 C C . VAL A 1 116 ? 5.862 -8.433 -3.218 1.00 90.69 116 VAL A C 1
ATOM 929 O O . VAL A 1 116 ? 6.890 -8.972 -2.800 1.00 90.69 116 VAL A O 1
ATOM 932 N N . ALA A 1 117 ? 5.000 -9.096 -3.995 1.00 90.62 117 ALA A N 1
ATOM 933 C CA . ALA A 1 117 ? 5.146 -10.510 -4.348 1.00 90.62 117 ALA A CA 1
ATOM 934 C C . ALA A 1 117 ? 6.358 -10.800 -5.256 1.00 90.62 117 ALA A C 1
ATOM 936 O O . ALA A 1 117 ? 6.951 -11.882 -5.165 1.00 90.62 117 ALA A O 1
ATOM 937 N N . GLN A 1 118 ? 6.783 -9.841 -6.086 1.00 89.12 118 GLN A N 1
ATOM 938 C CA . GLN A 1 118 ? 8.057 -9.908 -6.819 1.00 89.12 118 GLN A CA 1
ATOM 939 C C . GLN A 1 118 ? 9.282 -9.767 -5.888 1.00 89.12 118 GLN A C 1
ATOM 941 O O . GLN A 1 118 ? 10.406 -10.157 -6.233 1.00 89.12 118 GLN A O 1
ATOM 946 N N . GLY A 1 119 ? 9.070 -9.333 -4.643 1.00 85.44 119 GLY A N 1
ATOM 947 C CA . GLY A 1 119 ? 10.094 -9.186 -3.610 1.00 85.44 119 GLY A CA 1
ATOM 948 C C . GLY A 1 119 ? 10.851 -7.867 -3.712 1.00 85.44 119 GLY A C 1
ATOM 949 O O . GLY A 1 119 ? 12.034 -7.821 -3.365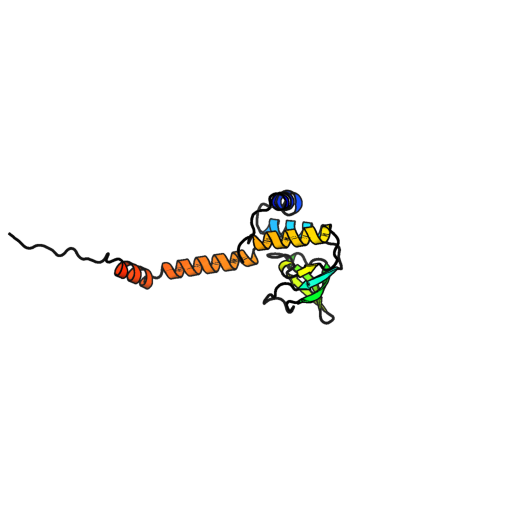 1.00 85.44 119 GLY A O 1
ATOM 950 N N . HIS A 1 120 ? 10.198 -6.828 -4.234 1.00 81.94 120 HIS A N 1
ATOM 951 C CA . HIS A 1 120 ? 10.805 -5.513 -4.358 1.00 81.94 120 HIS A CA 1
ATOM 952 C C . HIS A 1 120 ? 10.726 -4.684 -3.074 1.00 81.94 120 HIS A C 1
ATOM 954 O O . HIS A 1 120 ? 11.639 -3.880 -2.876 1.00 81.94 120 HIS A O 1
ATOM 960 N N . SER A 1 121 ? 9.759 -4.938 -2.179 1.00 69.25 121 SER A N 1
ATOM 961 C CA . SER A 1 121 ? 9.669 -4.244 -0.887 1.00 69.25 121 SER A CA 1
ATOM 962 C C . SER A 1 121 ? 10.900 -4.491 -0.006 1.00 69.25 121 SER A C 1
ATOM 964 O O . SER A 1 121 ? 11.452 -5.601 0.070 1.00 69.25 121 SER A O 1
ATOM 966 N N . LEU A 1 122 ? 11.376 -3.431 0.652 1.00 59.56 122 LEU A N 1
ATOM 967 C CA . LEU A 1 122 ? 12.659 -3.437 1.361 1.00 59.56 122 LEU A CA 1
ATOM 968 C C . LEU A 1 122 ? 12.619 -4.293 2.632 1.00 59.56 122 LEU A C 1
ATOM 970 O O . LEU A 1 122 ? 13.626 -4.932 2.964 1.00 59.56 122 LEU A O 1
ATOM 974 N N . THR A 1 123 ? 11.451 -4.400 3.271 1.00 56.31 123 THR A N 1
ATOM 975 C CA . THR A 1 123 ? 11.186 -5.296 4.408 1.00 56.31 123 THR A CA 1
ATOM 976 C C . THR A 1 123 ? 11.592 -6.742 4.089 1.00 56.31 123 THR A C 1
ATOM 978 O O . THR A 1 123 ? 12.254 -7.406 4.890 1.00 56.31 123 THR A O 1
ATOM 981 N N . HIS A 1 124 ? 11.308 -7.220 2.871 1.00 52.16 124 HIS A N 1
ATOM 982 C CA . HIS A 1 124 ? 11.699 -8.563 2.436 1.00 52.16 124 HIS A CA 1
ATOM 983 C C . HIS A 1 124 ? 13.167 -8.674 1.997 1.00 52.16 124 HIS A C 1
ATOM 985 O O . HIS A 1 124 ? 13.774 -9.741 2.159 1.00 52.16 124 HIS A O 1
ATOM 991 N N . ARG A 1 125 ? 13.777 -7.600 1.473 1.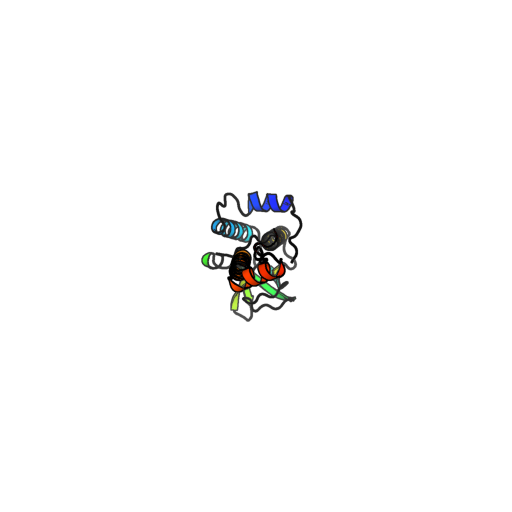00 52.00 125 ARG A N 1
ATOM 992 C CA . ARG A 1 125 ? 15.193 -7.630 1.058 1.00 52.00 125 ARG A CA 1
ATOM 993 C C . ARG A 1 125 ? 16.140 -7.777 2.249 1.00 52.00 125 ARG A C 1
ATOM 995 O O . ARG A 1 125 ? 17.086 -8.559 2.157 1.00 52.00 125 ARG A O 1
ATOM 1002 N N . ARG A 1 126 ? 15.874 -7.108 3.380 1.00 50.84 126 ARG A N 1
ATOM 1003 C CA . ARG A 1 126 ? 16.740 -7.179 4.577 1.00 50.84 126 ARG A CA 1
ATOM 1004 C C . ARG A 1 126 ? 16.832 -8.596 5.145 1.00 50.84 126 ARG A C 1
ATOM 1006 O O . ARG A 1 126 ? 17.934 -9.087 5.377 1.00 50.84 126 ARG A O 1
ATOM 1013 N N . VAL A 1 127 ? 15.705 -9.298 5.272 1.00 52.88 127 VAL A N 1
ATOM 1014 C CA . VAL A 1 127 ? 15.683 -10.684 5.776 1.00 52.88 127 VAL A CA 1
ATOM 1015 C C . VAL A 1 127 ? 16.443 -11.623 4.839 1.00 52.88 127 VAL A C 1
ATOM 1017 O O . VAL A 1 127 ? 17.248 -12.432 5.292 1.00 52.88 127 VAL A O 1
ATOM 1020 N N . ARG A 1 128 ? 16.267 -11.491 3.518 1.00 52.62 128 ARG A N 1
ATOM 1021 C CA . ARG A 1 128 ? 16.960 -12.353 2.551 1.00 52.62 128 ARG A CA 1
ATOM 1022 C C . ARG A 1 128 ? 18.467 -12.103 2.513 1.00 52.62 128 ARG A C 1
ATOM 1024 O O . ARG A 1 128 ? 19.221 -13.072 2.441 1.00 52.62 128 ARG A O 1
ATOM 1031 N N . THR A 1 129 ? 18.912 -10.849 2.581 1.00 54.78 129 THR A N 1
ATOM 1032 C CA . THR A 1 129 ? 20.343 -10.517 2.657 1.00 54.78 129 THR A CA 1
ATOM 1033 C C . THR A 1 129 ? 20.955 -11.060 3.940 1.00 54.78 129 THR A C 1
ATOM 1035 O O . THR A 1 129 ? 21.995 -11.707 3.872 1.00 54.78 129 THR A O 1
ATOM 1038 N N . LEU A 1 130 ? 20.287 -10.892 5.085 1.00 56.62 130 LEU A N 1
ATOM 1039 C CA . LEU A 1 130 ? 20.765 -11.420 6.364 1.00 56.62 130 LEU A CA 1
ATOM 1040 C C . LEU A 1 130 ? 20.812 -12.951 6.373 1.00 56.62 130 LEU A C 1
ATOM 1042 O O . LEU A 1 130 ? 21.817 -13.510 6.798 1.00 56.62 130 LEU A O 1
ATOM 1046 N N . ILE A 1 131 ? 19.798 -13.638 5.834 1.00 60.06 131 ILE A N 1
ATOM 1047 C CA . ILE A 1 131 ? 19.817 -15.103 5.691 1.00 60.06 131 ILE A CA 1
ATOM 1048 C C . ILE A 1 131 ? 20.929 -15.537 4.733 1.00 60.06 131 ILE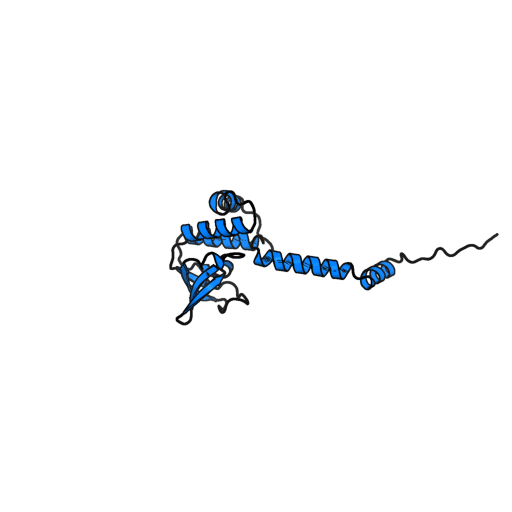 A C 1
ATOM 1050 O O . ILE A 1 131 ? 21.681 -16.446 5.054 1.00 60.06 131 ILE A O 1
ATOM 1054 N N . THR A 1 132 ? 21.101 -14.871 3.589 1.00 60.50 132 THR A N 1
ATOM 1055 C CA . THR A 1 132 ? 22.156 -15.217 2.619 1.00 60.50 132 THR A CA 1
ATOM 1056 C C . THR A 1 132 ? 23.550 -14.995 3.211 1.00 60.50 132 THR A C 1
ATOM 1058 O O . THR A 1 132 ? 24.426 -15.847 3.073 1.00 60.50 132 THR A O 1
ATOM 1061 N N . GLN A 1 133 ? 23.761 -13.882 3.917 1.00 62.78 133 GLN A N 1
ATOM 1062 C CA . GLN A 1 133 ? 25.007 -13.597 4.627 1.00 62.78 133 GLN A CA 1
ATOM 1063 C C . GLN A 1 133 ? 25.244 -14.579 5.779 1.00 62.78 133 GLN A C 1
ATOM 1065 O O . GLN A 1 133 ? 26.372 -15.030 5.961 1.00 62.78 133 GLN A O 1
ATOM 1070 N N . ALA A 1 134 ? 24.206 -14.952 6.531 1.00 66.50 134 ALA A N 1
ATOM 1071 C CA . ALA A 1 134 ? 24.297 -15.954 7.588 1.00 66.50 134 ALA A CA 1
ATOM 1072 C C . ALA A 1 134 ? 24.622 -17.344 7.019 1.00 66.50 134 ALA A C 1
ATOM 1074 O O . ALA A 1 134 ? 25.522 -18.008 7.526 1.00 66.50 134 ALA A O 1
ATOM 1075 N N . CYS A 1 135 ? 23.971 -17.759 5.928 1.00 66.75 135 CYS A N 1
ATOM 1076 C CA . CYS A 1 135 ? 24.278 -18.999 5.216 1.00 66.75 135 CYS A CA 1
ATOM 1077 C C . CYS A 1 135 ? 25.724 -19.010 4.705 1.00 66.75 135 CYS A C 1
ATOM 1079 O O . CYS A 1 135 ? 26.418 -19.998 4.917 1.00 66.75 135 CYS A O 1
ATOM 1081 N N . ARG A 1 136 ? 26.208 -17.905 4.117 1.00 67.12 136 ARG A N 1
ATOM 1082 C CA . ARG A 1 136 ? 27.602 -17.777 3.656 1.00 67.12 136 ARG A CA 1
ATOM 1083 C C . ARG A 1 136 ? 28.603 -17.866 4.812 1.00 67.12 136 ARG A C 1
ATOM 1085 O O . ARG A 1 136 ? 29.572 -18.613 4.742 1.00 67.12 136 ARG A O 1
ATOM 1092 N N . LYS A 1 137 ? 28.323 -17.185 5.928 1.00 69.69 137 LYS A N 1
ATOM 1093 C CA . LYS A 1 137 ? 29.137 -17.275 7.152 1.00 69.69 137 LYS A CA 1
ATOM 1094 C C . LYS A 1 137 ? 29.140 -18.679 7.761 1.00 69.69 137 LYS A C 1
ATOM 1096 O O . LYS A 1 137 ? 30.124 -19.053 8.386 1.00 69.69 137 LYS A O 1
ATOM 1101 N N . LEU A 1 138 ? 28.058 -19.447 7.616 1.00 62.84 138 LEU A N 1
ATOM 1102 C CA . LEU A 1 138 ? 27.994 -20.837 8.075 1.00 62.84 138 LEU A CA 1
ATOM 1103 C C . LEU A 1 138 ? 28.785 -21.780 7.160 1.00 62.84 138 LEU A C 1
ATOM 1105 O O . LEU A 1 138 ? 29.444 -22.677 7.675 1.00 62.84 138 LEU A O 1
ATOM 1109 N N . THR A 1 139 ? 28.778 -21.569 5.841 1.00 59.41 139 THR A N 1
ATOM 1110 C CA . THR A 1 139 ? 29.590 -22.363 4.901 1.00 59.41 139 THR A CA 1
ATOM 1111 C C . THR A 1 139 ? 31.084 -22.052 4.982 1.00 59.41 139 THR A C 1
ATOM 1113 O O . THR A 1 139 ? 31.883 -22.955 4.771 1.00 59.41 139 THR A O 1
ATOM 1116 N N . ASP A 1 140 ? 31.465 -20.828 5.359 1.00 59.25 140 ASP A N 1
ATOM 1117 C CA . ASP A 1 140 ? 32.870 -20.414 5.508 1.00 59.25 140 ASP A CA 1
ATOM 1118 C C . ASP A 1 140 ? 33.471 -20.768 6.887 1.00 59.25 140 ASP A C 1
ATOM 1120 O O . ASP A 1 140 ? 34.639 -20.479 7.155 1.00 59.25 140 ASP A O 1
ATOM 1124 N N . LYS A 1 141 ? 32.710 -21.414 7.791 1.00 63.91 141 LYS A N 1
ATOM 1125 C CA . LYS A 1 141 ? 33.268 -21.885 9.070 1.00 63.91 141 LYS A CA 1
ATOM 1126 C C . LYS A 1 141 ? 34.288 -23.005 8.816 1.00 63.91 141 LYS A C 1
ATOM 1128 O O . LYS A 1 141 ? 33.929 -24.021 8.213 1.00 63.91 141 LYS A O 1
ATOM 1133 N N . PRO A 1 142 ? 35.516 -22.907 9.362 1.00 56.75 142 PRO A N 1
ATOM 1134 C CA . PRO A 1 142 ? 36.607 -23.838 9.062 1.00 56.75 142 PRO A CA 1
ATOM 1135 C C . PRO A 1 142 ? 36.264 -25.308 9.362 1.00 56.75 142 PRO A C 1
ATOM 1137 O O . PRO A 1 142 ? 36.687 -26.196 8.627 1.00 56.75 142 PRO A O 1
ATOM 1140 N N . GLY A 1 143 ? 35.421 -25.579 10.366 1.00 60.03 143 GLY A N 1
ATOM 1141 C CA . GLY A 1 143 ? 34.981 -26.941 10.698 1.00 60.03 143 GLY A CA 1
ATOM 1142 C C . GLY A 1 143 ? 34.037 -27.594 9.674 1.00 60.03 143 GLY A C 1
ATOM 1143 O O . GLY A 1 143 ? 34.044 -28.815 9.540 1.00 60.03 143 GLY A O 1
ATOM 1144 N N . ILE A 1 144 ? 33.251 -26.817 8.916 1.00 58.72 144 ILE A N 1
ATOM 1145 C CA . ILE A 1 144 ? 32.319 -27.354 7.904 1.00 58.72 144 ILE A CA 1
ATOM 1146 C C . ILE A 1 144 ? 33.053 -27.608 6.582 1.00 58.72 144 ILE A C 1
ATOM 1148 O O . ILE A 1 144 ? 32.859 -28.658 5.969 1.00 58.72 144 ILE A O 1
ATOM 1152 N N . VAL A 1 145 ? 33.965 -26.712 6.193 1.00 56.12 145 VAL A N 1
ATOM 1153 C CA . VAL A 1 145 ? 34.816 -26.879 5.001 1.00 56.12 145 VAL A CA 1
ATOM 1154 C C . VAL A 1 145 ? 35.723 -28.108 5.138 1.00 56.12 145 VAL A C 1
ATOM 1156 O O . VAL A 1 145 ? 35.844 -28.899 4.200 1.00 56.12 145 VAL A O 1
ATOM 1159 N N . GLN A 1 146 ? 36.309 -28.330 6.322 1.00 57.88 146 GLN A N 1
ATOM 1160 C CA . GLN A 1 146 ? 37.115 -29.526 6.592 1.00 57.88 146 GLN A CA 1
ATOM 1161 C C . GLN A 1 146 ? 36.275 -30.812 6.583 1.00 57.88 146 GLN A C 1
ATOM 1163 O O . GLN A 1 146 ? 36.690 -31.803 5.982 1.00 57.88 146 GLN A O 1
ATOM 1168 N N . ALA A 1 147 ? 35.065 -30.792 7.156 1.00 57.69 147 ALA A N 1
ATOM 1169 C CA . ALA A 1 147 ? 34.152 -31.938 7.122 1.00 57.69 147 ALA A CA 1
ATOM 1170 C C . ALA A 1 147 ? 33.668 -32.280 5.697 1.00 57.69 147 ALA A C 1
ATOM 1172 O O . ALA A 1 147 ? 33.439 -33.449 5.383 1.00 57.69 147 ALA A O 1
ATOM 1173 N N . GLN A 1 148 ? 33.533 -31.284 4.816 1.00 57.78 148 GLN A N 1
ATOM 1174 C CA . GLN A 1 148 ? 33.170 -31.483 3.409 1.00 57.78 148 GLN A CA 1
ATOM 1175 C C . GLN A 1 148 ? 34.338 -32.018 2.566 1.00 57.78 148 GLN A C 1
ATOM 1177 O O . GLN A 1 148 ? 34.121 -32.923 1.760 1.00 57.78 148 GLN A O 1
ATOM 1182 N N . ARG A 1 149 ? 35.571 -31.532 2.781 1.00 56.81 149 ARG A N 1
ATOM 1183 C CA . ARG A 1 149 ? 36.786 -32.088 2.150 1.00 56.81 149 ARG A CA 1
ATOM 1184 C C . ARG A 1 149 ? 37.065 -33.526 2.585 1.00 56.81 149 ARG A C 1
ATOM 1186 O O . ARG A 1 149 ? 37.359 -34.368 1.742 1.00 56.81 149 ARG A O 1
ATOM 1193 N N . ALA A 1 150 ? 36.883 -33.831 3.871 1.00 55.69 150 ALA A N 1
ATOM 1194 C CA . ALA A 1 150 ? 37.032 -35.188 4.397 1.00 55.69 150 ALA A CA 1
ATOM 1195 C C . ALA A 1 150 ? 36.033 -36.176 3.761 1.00 55.69 150 ALA A C 1
ATOM 1197 O O . ALA A 1 150 ? 36.407 -37.299 3.438 1.00 55.69 150 ALA A O 1
ATOM 1198 N N . ARG A 1 151 ? 34.785 -35.753 3.500 1.00 56.09 151 ARG A N 1
ATOM 1199 C CA . ARG A 1 151 ? 33.786 -36.576 2.785 1.00 56.09 151 ARG A CA 1
ATOM 1200 C C . ARG A 1 151 ? 34.068 -36.741 1.288 1.00 56.09 151 ARG A C 1
ATOM 1202 O O . ARG A 1 151 ? 33.590 -37.708 0.707 1.00 56.09 151 ARG A O 1
ATOM 1209 N N . ARG A 1 152 ? 34.809 -35.819 0.662 1.00 58.09 152 ARG A N 1
ATOM 1210 C CA . ARG A 1 152 ? 35.218 -35.907 -0.754 1.00 58.09 152 ARG A CA 1
ATOM 1211 C C . ARG A 1 152 ? 36.493 -36.726 -0.979 1.00 58.09 152 ARG A C 1
ATOM 1213 O O . ARG A 1 152 ? 36.884 -36.899 -2.124 1.00 58.09 152 ARG A O 1
ATOM 1220 N N . GLY A 1 153 ? 37.121 -37.246 0.078 1.00 53.00 153 GLY A N 1
ATOM 1221 C CA . GLY A 1 153 ? 38.304 -38.102 -0.047 1.00 53.00 153 GLY A CA 1
ATOM 1222 C C . GLY A 1 153 ? 39.565 -37.377 -0.535 1.00 53.00 153 GLY A C 1
ATOM 1223 O O . GLY A 1 153 ? 40.521 -38.029 -0.930 1.00 53.00 153 GLY A O 1
ATOM 1224 N N . GLU A 1 154 ? 39.604 -36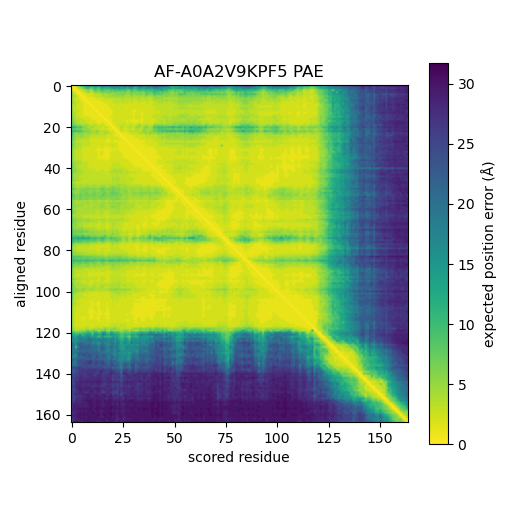.042 -0.485 1.00 56.28 154 GLU A N 1
ATOM 1225 C CA . GLU A 1 154 ? 40.729 -35.239 -1.001 1.00 56.28 154 GLU A CA 1
ATOM 1226 C C . GLU A 1 154 ? 41.948 -35.185 -0.053 1.00 56.28 154 GLU A C 1
ATOM 1228 O O . GLU A 1 154 ? 42.934 -34.524 -0.359 1.00 56.28 154 GLU A O 1
ATOM 1233 N N . ASN A 1 155 ? 41.919 -35.900 1.079 1.00 55.09 155 ASN A N 1
ATOM 1234 C CA . ASN A 1 155 ? 43.042 -35.998 2.023 1.00 55.09 155 ASN A CA 1
ATOM 1235 C C . ASN A 1 155 ? 43.787 -37.343 1.913 1.00 55.09 155 ASN A C 1
ATOM 1237 O O . ASN A 1 155 ? 44.150 -37.938 2.928 1.00 55.09 155 ASN A O 1
ATOM 1241 N N . ALA A 1 156 ? 44.015 -37.846 0.699 1.00 48.12 156 ALA A N 1
ATOM 1242 C CA . ALA A 1 156 ? 44.977 -38.925 0.498 1.00 48.12 156 ALA A CA 1
ATOM 1243 C C . ALA A 1 156 ? 46.390 -38.325 0.404 1.00 48.12 156 ALA A C 1
ATOM 1245 O O . ALA A 1 156 ? 46.746 -37.674 -0.576 1.00 48.12 156 ALA A O 1
ATOM 1246 N N . VAL A 1 157 ? 47.179 -38.524 1.461 1.00 56.22 157 VAL A N 1
ATOM 1247 C CA . VAL A 1 157 ? 48.634 -38.308 1.472 1.00 56.22 157 VAL A CA 1
ATOM 1248 C C . VAL A 1 157 ? 49.249 -39.164 0.352 1.00 56.22 157 VAL A C 1
ATOM 1250 O O . VAL A 1 157 ? 48.871 -40.333 0.246 1.00 56.22 157 VAL A O 1
ATOM 1253 N N . PRO A 1 158 ? 50.187 -38.662 -0.474 1.00 44.12 158 PRO A N 1
ATOM 1254 C CA . PRO A 1 158 ? 50.923 -39.534 -1.376 1.00 44.12 158 PRO A CA 1
ATOM 1255 C C . PRO A 1 158 ? 51.819 -40.427 -0.515 1.00 44.12 158 PRO A C 1
ATOM 1257 O O . PRO A 1 158 ? 52.793 -39.954 0.071 1.00 44.12 158 PRO A O 1
ATOM 1260 N N . SER A 1 159 ? 51.464 -41.706 -0.384 1.00 44.69 159 SER A N 1
ATOM 1261 C CA . SER A 1 159 ? 52.360 -42.710 0.186 1.00 44.69 159 SER A CA 1
ATOM 1262 C C . SER A 1 159 ? 53.622 -42.768 -0.668 1.00 44.69 159 SER A C 1
ATOM 1264 O O . SER A 1 159 ? 53.560 -43.051 -1.864 1.00 44.69 159 SER A O 1
ATOM 1266 N N . GLY A 1 160 ? 54.748 -42.440 -0.040 1.00 45.84 160 GLY A N 1
ATOM 1267 C CA . GLY A 1 160 ? 56.069 -42.529 -0.634 1.00 45.84 160 GLY A CA 1
ATOM 1268 C C . GLY A 1 160 ? 56.450 -43.956 -1.030 1.00 45.84 160 GLY A C 1
ATOM 1269 O O . GLY A 1 160 ? 55.933 -44.932 -0.491 1.00 45.84 160 GLY A O 1
ATOM 1270 N N . GLU A 1 161 ? 57.350 -43.997 -2.011 1.00 45.09 161 GLU A 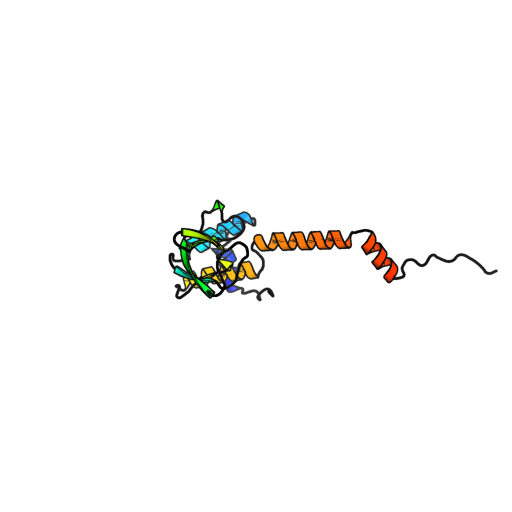N 1
ATOM 1271 C CA . GLU A 1 161 ? 58.429 -44.965 -2.237 1.00 45.09 161 GLU A CA 1
ATOM 1272 C C . GLU A 1 161 ? 58.348 -46.322 -1.514 1.00 45.09 161 GLU A C 1
ATOM 1274 O O . GLU A 1 161 ? 58.516 -46.397 -0.303 1.00 45.09 161 GLU A O 1
ATOM 1279 N N . LEU A 1 162 ? 58.259 -47.407 -2.295 1.00 42.41 162 LEU A N 1
ATOM 1280 C CA . LEU A 1 162 ? 59.245 -48.501 -2.280 1.00 42.41 162 LEU A CA 1
ATOM 1281 C C . LEU A 1 162 ? 58.970 -49.478 -3.442 1.00 42.41 162 LEU A C 1
ATOM 1283 O O . LEU A 1 162 ? 57.940 -50.143 -3.446 1.00 42.41 162 LEU A O 1
ATOM 1287 N N . HIS A 1 163 ? 59.886 -49.564 -4.414 1.00 39.28 163 HIS A N 1
ATOM 1288 C CA . HIS A 1 163 ? 60.463 -50.828 -4.914 1.00 39.28 163 HIS A CA 1
ATOM 1289 C C . HIS A 1 163 ? 61.374 -50.599 -6.133 1.00 39.28 163 HIS A C 1
ATOM 1291 O O . HIS A 1 163 ? 60.921 -50.485 -7.273 1.00 39.28 163 HIS A O 1
ATOM 1297 N N . ARG A 1 164 ? 62.683 -50.614 -5.869 1.00 41.19 164 ARG A N 1
ATOM 1298 C CA . ARG A 1 164 ? 63.668 -51.406 -6.610 1.00 41.19 164 ARG A CA 1
ATOM 1299 C C . ARG A 1 164 ? 64.653 -51.997 -5.618 1.00 41.19 164 ARG A C 1
ATOM 1301 O O . ARG A 1 164 ? 64.920 -51.306 -4.612 1.00 41.19 164 ARG A O 1
#

pLDDT: mean 83.15, std 17.68, range [39.28, 98.06]

Mean predicted aligned error: 11.48 Å

Nearest PDB structures (foldseek):
  3urg-assembly1_A  TM=8.812E-01  e=6.819E-13  Nostoc sp. PCC 7120 = FACHB-418
  2p0q-assembly1_A  TM=8.884E-01  e=1.887E-11  Nostoc sp. PCC 7120 = FACHB-418
  7csp-assembly2_B  TM=5.340E-01  e=3.731E-01  Mus musculus
  7cso-assembly4_D  TM=5.357E-01  e=5.946E-01  Mus musculus
  7csr-assembly1_A  TM=4.266E-01  e=2.020E+00  Mus musculus